Protein AF-A0A2E9YLQ5-F1 (afdb_monomer_lite)

Sequence (69 aa):
MRKLNKRIRKFIGTIIIPLWLIFFIATISFLAELIIPNLNQVYLFLFYLISGIIWIVPVLPLISWMQKD

pLDDT: mean 93.67, std 8.74, range [48.47, 98.44]

Structure (mmCIF, N/CA/C/O backbone):
data_AF-A0A2E9YLQ5-F1
#
_entry.id   AF-A0A2E9YLQ5-F1
#
loop_
_atom_site.group_PDB
_atom_site.id
_atom_site.type_symbol
_atom_site.label_atom_id
_atom_site.label_alt_id
_atom_site.label_comp_id
_atom_site.label_asym_id
_atom_site.label_entity_id
_atom_site.label_seq_id
_atom_site.pdbx_PDB_ins_code
_atom_site.Cartn_x
_atom_site.Cartn_y
_atom_site.Cartn_z
_atom_site.occupancy
_atom_site.B_iso_or_equiv
_atom_site.auth_seq_id
_atom_site.auth_comp_id
_atom_site.auth_asym_id
_atom_site.auth_atom_id
_atom_site.pdbx_PDB_model_num
ATOM 1 N N . MET A 1 1 ? -9.463 -10.437 24.996 1.00 48.47 1 MET A N 1
ATOM 2 C CA . MET A 1 1 ? -8.783 -9.326 24.283 1.00 48.47 1 MET A CA 1
ATOM 3 C C . MET A 1 1 ? -9.691 -8.103 24.276 1.00 48.47 1 MET A C 1
ATOM 5 O O . MET A 1 1 ? -10.812 -8.199 23.794 1.00 48.47 1 MET A O 1
ATOM 9 N N . ARG A 1 2 ? -9.251 -6.972 24.839 1.00 57.22 2 ARG A N 1
ATOM 10 C CA . ARG A 1 2 ? -10.028 -5.721 24.859 1.00 57.22 2 ARG A CA 1
ATOM 11 C C . ARG A 1 2 ? -10.075 -5.160 23.427 1.00 57.22 2 ARG A C 1
ATOM 13 O O . ARG A 1 2 ? -9.031 -4.829 22.876 1.00 57.22 2 ARG A O 1
ATOM 20 N N . LYS A 1 3 ? -11.254 -5.119 22.793 1.00 69.38 3 LYS A N 1
ATOM 21 C CA . LYS A 1 3 ? -11.412 -4.545 21.443 1.00 69.38 3 LYS A CA 1
ATOM 22 C C . LYS A 1 3 ? -11.042 -3.056 21.484 1.00 69.38 3 LYS A C 1
ATOM 24 O O . LYS A 1 3 ? -11.565 -2.314 22.312 1.00 69.38 3 LYS A O 1
ATOM 29 N N . LEU A 1 4 ? -10.143 -2.620 20.599 1.00 81.00 4 LEU A N 1
ATOM 30 C CA . LEU A 1 4 ? -9.803 -1.204 20.444 1.00 81.00 4 LEU A CA 1
ATOM 31 C C . LEU A 1 4 ? -11.034 -0.405 19.999 1.00 81.00 4 LEU A C 1
ATOM 33 O O . LEU A 1 4 ? -11.791 -0.839 19.125 1.00 81.00 4 LEU A O 1
ATOM 37 N N . ASN A 1 5 ? -11.199 0.793 20.562 1.00 89.94 5 ASN A N 1
ATOM 38 C CA . ASN A 1 5 ? -12.267 1.714 20.180 1.00 89.94 5 ASN A CA 1
ATOM 39 C C . ASN A 1 5 ? -12.187 2.021 18.669 1.00 89.94 5 ASN A C 1
ATOM 41 O O . ASN A 1 5 ? -11.103 2.274 18.140 1.00 89.94 5 ASN A O 1
ATOM 45 N N . LYS A 1 6 ? -13.331 2.025 17.974 1.00 90.25 6 LYS A N 1
ATOM 46 C CA . LYS A 1 6 ? -13.452 2.296 16.530 1.00 90.25 6 LYS A CA 1
ATOM 47 C C . LYS A 1 6 ? -12.739 3.587 16.108 1.00 90.25 6 LYS A C 1
ATOM 49 O O . LYS A 1 6 ? -12.081 3.614 15.073 1.00 90.25 6 LYS A O 1
ATOM 54 N N . ARG A 1 7 ? -12.800 4.640 16.936 1.00 90.69 7 ARG A N 1
ATOM 55 C CA . ARG A 1 7 ? -12.095 5.913 16.676 1.00 90.69 7 ARG A CA 1
ATOM 56 C C . ARG A 1 7 ? -10.571 5.738 16.625 1.00 90.69 7 ARG A C 1
ATOM 58 O O . ARG A 1 7 ? -9.931 6.274 15.729 1.00 90.69 7 ARG A O 1
ATOM 65 N N . ILE A 1 8 ? -10.010 4.932 17.530 1.00 94.00 8 ILE A N 1
ATOM 66 C CA . ILE A 1 8 ? -8.568 4.642 17.582 1.00 94.00 8 ILE A CA 1
ATOM 67 C C . ILE A 1 8 ? -8.151 3.811 16.369 1.00 94.00 8 ILE A C 1
ATOM 69 O O . ILE A 1 8 ? -7.146 4.114 15.736 1.00 94.00 8 ILE A O 1
ATOM 73 N N . ARG A 1 9 ? -8.949 2.803 15.993 1.00 93.50 9 ARG A N 1
ATOM 74 C CA . ARG A 1 9 ? -8.678 1.985 14.799 1.00 93.50 9 ARG A CA 1
ATOM 75 C C . ARG A 1 9 ? -8.625 2.835 13.530 1.00 93.50 9 ARG A C 1
ATOM 77 O O . ARG A 1 9 ? -7.710 2.670 12.731 1.00 93.50 9 ARG A O 1
ATOM 84 N N . LYS A 1 10 ? -9.546 3.797 13.384 1.00 92.94 10 LYS A N 1
ATOM 85 C CA . LYS A 1 10 ? -9.520 4.766 12.278 1.00 92.94 10 LYS A CA 1
ATOM 86 C C . LYS A 1 10 ? -8.257 5.631 12.286 1.00 92.94 10 LYS A C 1
ATOM 88 O O . LYS A 1 10 ? -7.637 5.758 11.239 1.00 92.94 10 LYS A O 1
ATOM 93 N N . PHE A 1 11 ? -7.857 6.160 13.444 1.00 95.44 11 PHE A N 1
ATOM 94 C CA . PHE A 1 11 ? -6.640 6.971 13.570 1.00 95.44 11 PHE A CA 1
ATOM 95 C C . PHE A 1 11 ? -5.366 6.185 13.214 1.00 95.44 11 PHE A C 1
ATOM 97 O O . PHE A 1 11 ? -4.514 6.664 12.468 1.00 95.44 11 PHE A O 1
ATOM 104 N N . ILE A 1 12 ? -5.266 4.939 13.683 1.00 95.81 12 ILE A N 1
ATOM 105 C CA . ILE A 1 12 ? -4.164 4.036 13.329 1.00 95.81 12 ILE A CA 1
ATOM 106 C C . ILE A 1 12 ? -4.140 3.803 11.815 1.00 95.81 12 ILE A C 1
ATOM 108 O O . ILE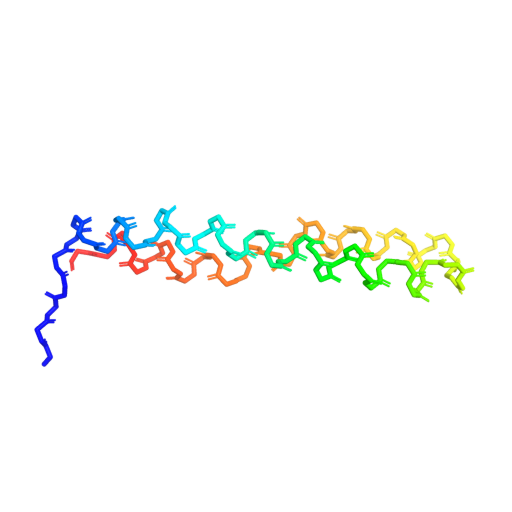 A 1 12 ? -3.102 3.962 11.178 1.00 95.81 12 ILE A O 1
ATOM 112 N N . GLY A 1 13 ? -5.290 3.481 11.220 1.00 95.06 13 GLY A N 1
ATOM 113 C CA . GLY A 1 13 ? -5.386 3.252 9.782 1.00 95.06 13 GLY A CA 1
ATOM 114 C C . GLY A 1 13 ? -4.996 4.470 8.942 1.00 95.06 13 GLY A C 1
ATOM 115 O O . GLY A 1 13 ? -4.280 4.317 7.956 1.00 95.06 13 GLY A O 1
ATOM 116 N N . THR A 1 14 ? -5.371 5.683 9.363 1.00 95.81 14 THR A N 1
ATOM 117 C CA . THR A 1 14 ? -4.975 6.922 8.668 1.00 95.81 14 THR A CA 1
ATOM 118 C C . THR A 1 14 ? -3.470 7.186 8.683 1.00 95.81 14 THR A C 1
ATOM 120 O O . THR A 1 14 ? -3.002 7.934 7.836 1.00 95.81 14 THR A O 1
ATOM 123 N N . ILE A 1 15 ? -2.711 6.576 9.599 1.00 97.50 15 ILE A N 1
ATOM 124 C CA . ILE A 1 15 ? -1.243 6.674 9.649 1.00 97.50 15 ILE A CA 1
ATOM 125 C C . ILE A 1 15 ? -0.594 5.511 8.890 1.00 97.50 15 ILE A C 1
ATOM 127 O O . ILE A 1 15 ? 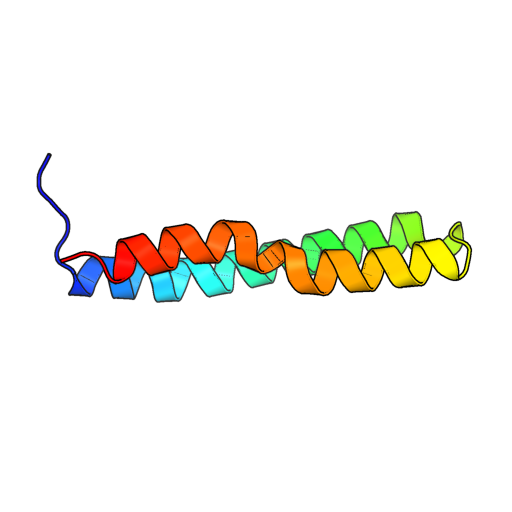0.328 5.717 8.104 1.00 97.50 15 ILE A O 1
ATOM 131 N N . ILE A 1 16 ? -1.091 4.287 9.093 1.00 97.50 16 ILE A N 1
ATOM 132 C CA . ILE A 1 16 ? -0.529 3.084 8.465 1.00 97.50 16 ILE A CA 1
ATOM 133 C C . ILE A 1 16 ? -0.681 3.127 6.942 1.00 97.50 16 ILE A C 1
ATOM 135 O O . ILE A 1 16 ? 0.259 2.757 6.246 1.00 97.50 16 ILE A O 1
ATOM 139 N N . ILE A 1 17 ? -1.823 3.585 6.412 1.00 97.00 17 ILE A N 1
ATOM 140 C CA . ILE A 1 17 ? -2.061 3.603 4.959 1.00 97.00 17 ILE A CA 1
ATOM 141 C C . ILE A 1 17 ? -1.032 4.493 4.231 1.00 97.00 17 ILE A C 1
ATOM 143 O O . ILE A 1 17 ? -0.382 3.986 3.319 1.00 97.00 17 ILE A O 1
ATOM 147 N N . PRO A 1 18 ? -0.806 5.767 4.615 1.00 97.69 18 PRO A N 1
ATOM 148 C CA . PRO A 1 18 ? 0.242 6.584 4.003 1.00 97.69 18 PRO A CA 1
ATOM 149 C C . PRO A 1 18 ? 1.647 5.999 4.148 1.00 97.69 18 PRO A C 1
ATOM 151 O O . PRO A 1 18 ? 2.397 5.997 3.178 1.00 97.69 18 PRO A O 1
ATOM 154 N N . LEU A 1 19 ? 2.003 5.469 5.325 1.00 98.38 19 LEU A N 1
ATOM 155 C CA . LEU A 1 19 ? 3.314 4.840 5.531 1.00 98.38 19 LEU A CA 1
ATOM 156 C C . LEU A 1 19 ? 3.517 3.640 4.601 1.00 98.38 19 LEU A C 1
ATOM 158 O O . LEU A 1 19 ? 4.576 3.501 3.991 1.00 98.38 19 LEU A O 1
ATOM 162 N N . TRP A 1 20 ? 2.482 2.812 4.451 1.00 97.62 20 TRP A N 1
ATOM 163 C CA . TRP A 1 20 ? 2.477 1.709 3.501 1.00 97.62 20 TRP A CA 1
ATOM 164 C C . TRP A 1 20 ? 2.646 2.202 2.063 1.00 97.62 20 TRP A C 1
ATOM 166 O O . TRP A 1 20 ? 3.463 1.651 1.335 1.00 97.62 20 TRP A O 1
ATOM 176 N N . LEU A 1 21 ? 1.927 3.251 1.657 1.00 97.81 21 LEU A N 1
ATOM 177 C CA . LEU A 1 21 ? 2.037 3.808 0.308 1.00 97.81 21 LEU A CA 1
ATOM 178 C C . LEU A 1 21 ? 3.436 4.360 0.024 1.00 97.81 21 LEU A C 1
ATOM 180 O O . LEU A 1 21 ? 3.973 4.100 -1.047 1.00 97.81 21 LEU A O 1
ATOM 184 N N . ILE A 1 22 ? 4.052 5.065 0.977 1.00 98.44 22 ILE A N 1
ATOM 185 C CA . ILE A 1 22 ? 5.429 5.563 0.838 1.00 98.44 22 ILE A CA 1
ATOM 186 C C . ILE A 1 22 ? 6.395 4.390 0.641 1.00 98.44 22 ILE A C 1
ATOM 188 O O . ILE A 1 22 ? 7.178 4.385 -0.309 1.00 98.44 22 ILE A O 1
ATOM 192 N N . PHE A 1 23 ? 6.308 3.375 1.504 1.00 98.25 23 PHE A N 1
ATOM 193 C CA . PHE A 1 23 ? 7.135 2.173 1.405 1.00 98.25 23 PHE A CA 1
ATOM 194 C C . PHE A 1 23 ? 6.917 1.429 0.079 1.00 98.25 23 PHE A C 1
ATOM 196 O O . PHE A 1 23 ? 7.876 1.023 -0.581 1.00 98.25 23 PHE A O 1
ATOM 203 N N . PHE A 1 24 ? 5.660 1.283 -0.337 1.00 97.81 24 PHE A N 1
ATOM 204 C CA . PHE A 1 24 ? 5.280 0.617 -1.574 1.00 97.81 24 PHE A CA 1
ATOM 205 C C . PHE A 1 24 ? 5.826 1.349 -2.802 1.00 97.81 24 PHE A C 1
ATOM 207 O O . PHE A 1 24 ? 6.464 0.725 -3.644 1.00 97.81 24 PHE A O 1
ATOM 214 N N . ILE A 1 25 ? 5.632 2.669 -2.884 1.00 98.00 25 ILE A N 1
ATOM 215 C CA . ILE A 1 25 ? 6.123 3.484 -4.002 1.00 98.00 25 ILE A CA 1
ATOM 216 C C . ILE A 1 25 ? 7.649 3.418 -4.070 1.00 98.00 25 ILE A C 1
ATOM 218 O O . ILE A 1 25 ? 8.189 3.185 -5.146 1.00 98.00 25 ILE A O 1
ATOM 222 N N . ALA A 1 26 ? 8.348 3.547 -2.938 1.00 98.38 26 ALA A N 1
ATOM 223 C CA . ALA A 1 26 ? 9.804 3.411 -2.903 1.00 98.38 26 ALA A CA 1
ATOM 224 C C . ALA A 1 26 ? 10.262 2.029 -3.405 1.00 98.38 26 ALA A C 1
ATOM 226 O O . ALA A 1 26 ? 11.182 1.937 -4.215 1.00 98.38 26 ALA A O 1
ATOM 227 N N . THR A 1 27 ? 9.575 0.964 -2.981 1.00 98.00 27 THR A N 1
ATOM 228 C CA . THR A 1 27 ? 9.869 -0.413 -3.402 1.00 98.00 27 THR A CA 1
ATOM 229 C C . THR A 1 27 ? 9.651 -0.606 -4.903 1.00 98.00 27 THR A C 1
ATOM 231 O O . THR A 1 27 ? 10.521 -1.144 -5.583 1.00 98.00 27 THR A O 1
ATOM 234 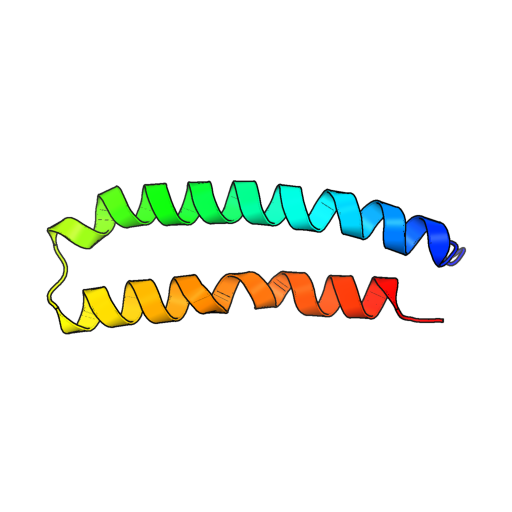N N . ILE A 1 28 ? 8.513 -0.153 -5.440 1.00 97.94 28 ILE A N 1
ATOM 235 C CA . ILE A 1 28 ? 8.208 -0.274 -6.871 1.00 97.94 28 ILE A CA 1
ATOM 236 C C . ILE A 1 28 ? 9.167 0.563 -7.713 1.00 97.94 28 ILE A C 1
ATOM 238 O O . ILE A 1 28 ? 9.632 0.063 -8.730 1.00 97.94 28 ILE A O 1
ATOM 242 N N . SER A 1 29 ? 9.502 1.786 -7.296 1.00 97.75 29 SER A N 1
ATOM 243 C CA . SER A 1 29 ? 10.464 2.635 -8.009 1.00 97.75 29 SER A CA 1
ATOM 244 C C . SER A 1 29 ? 11.849 1.993 -8.075 1.00 97.75 29 SER A C 1
ATOM 246 O O . SER A 1 29 ? 12.464 1.970 -9.137 1.00 97.75 29 SER A O 1
ATOM 248 N N . PHE A 1 30 ? 12.310 1.402 -6.971 1.00 98.25 30 PHE A N 1
ATOM 249 C CA . PHE A 1 30 ? 13.579 0.677 -6.945 1.00 98.25 30 PHE A CA 1
ATOM 250 C C . PHE A 1 30 ? 13.556 -0.562 -7.854 1.00 98.25 30 PHE A C 1
ATOM 252 O O . PHE A 1 30 ? 14.469 -0.782 -8.646 1.00 98.25 30 PHE A O 1
ATOM 259 N N . LEU A 1 31 ? 12.484 -1.360 -7.798 1.00 97.25 31 LEU A N 1
ATOM 260 C CA . LEU A 1 31 ? 12.323 -2.523 -8.678 1.00 97.25 31 LEU A CA 1
ATOM 261 C C . LEU A 1 31 ? 12.215 -2.124 -10.154 1.00 97.25 31 LEU A C 1
ATOM 263 O O . LEU A 1 31 ? 12.74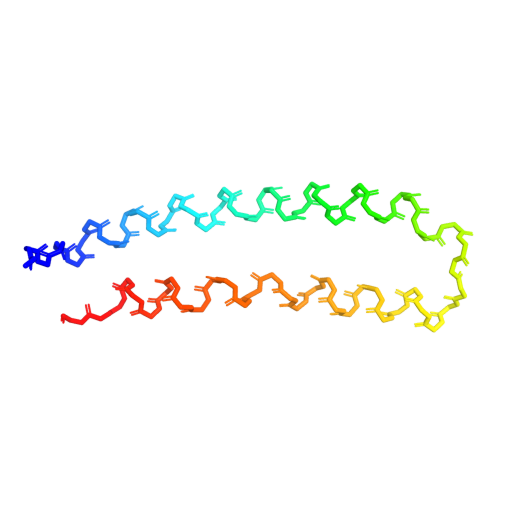5 -2.817 -11.019 1.00 97.25 31 LEU A O 1
ATOM 267 N N . ALA A 1 32 ? 11.542 -1.012 -10.442 1.00 96.69 32 ALA A N 1
ATOM 268 C CA . ALA A 1 32 ? 11.403 -0.474 -11.784 1.00 96.69 32 ALA A CA 1
ATOM 269 C C . ALA A 1 32 ? 12.778 -0.174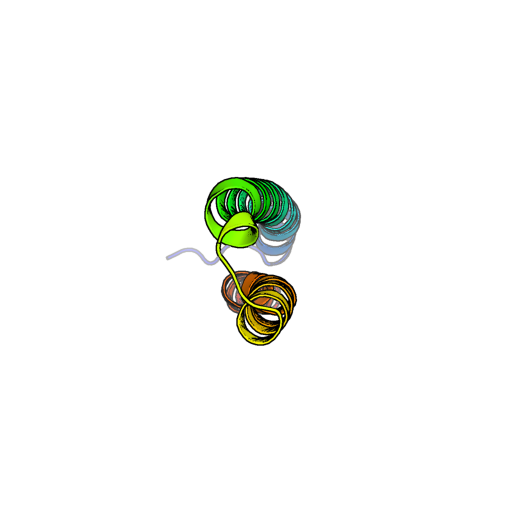 -12.395 1.00 96.69 32 ALA A C 1
ATOM 271 O O . ALA A 1 32 ? 13.050 -0.614 -13.508 1.00 96.69 32 ALA A O 1
ATOM 272 N N . GLU A 1 33 ? 13.665 0.487 -11.649 1.00 97.12 33 GLU A N 1
ATOM 273 C CA . GLU A 1 33 ? 15.023 0.809 -12.101 1.00 97.12 33 GLU A CA 1
ATOM 274 C C . GLU A 1 33 ? 15.845 -0.445 -12.449 1.00 97.12 33 GLU A C 1
ATOM 276 O O . GLU A 1 33 ? 16.564 -0.460 -13.447 1.00 97.12 33 GLU A O 1
ATOM 281 N N . LEU A 1 34 ? 15.682 -1.527 -11.682 1.00 96.19 34 LEU A N 1
ATOM 282 C CA . LEU A 1 34 ? 16.397 -2.787 -11.908 1.00 96.19 34 LEU A CA 1
ATOM 283 C C . LEU A 1 34 ? 15.842 -3.610 -13.079 1.00 96.19 34 LEU A C 1
ATOM 285 O O . LEU A 1 34 ? 16.599 -4.280 -13.784 1.00 96.19 34 LEU A O 1
ATOM 289 N N . ILE A 1 35 ? 14.518 -3.619 -13.256 1.00 94.88 35 ILE A N 1
ATOM 290 C CA . ILE A 1 35 ? 13.845 -4.588 -14.131 1.00 94.88 35 ILE A CA 1
ATOM 291 C C . ILE A 1 35 ? 13.524 -3.973 -15.500 1.00 94.88 35 ILE A C 1
ATOM 293 O O . ILE A 1 35 ? 13.781 -4.613 -16.520 1.00 94.88 35 ILE A O 1
ATOM 297 N N . ILE A 1 36 ? 13.006 -2.737 -15.544 1.00 94.81 36 ILE A N 1
ATOM 298 C CA . ILE A 1 36 ? 12.493 -2.095 -16.770 1.00 94.81 36 ILE A CA 1
ATOM 299 C C . ILE A 1 36 ? 13.484 -2.096 -17.943 1.00 94.81 36 ILE A C 1
ATOM 301 O O . ILE A 1 36 ? 13.035 -2.407 -19.049 1.00 94.81 36 ILE A O 1
ATOM 305 N N . P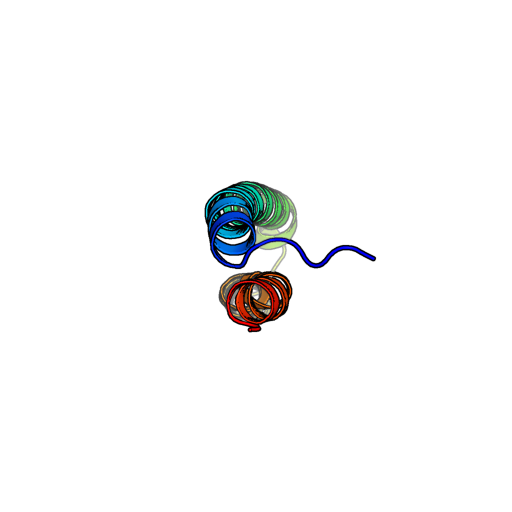RO A 1 37 ? 14.792 -1.814 -17.763 1.00 96.00 37 PRO A N 1
ATOM 306 C CA . PRO A 1 37 ? 15.735 -1.751 -18.884 1.00 96.00 37 PRO A CA 1
ATOM 307 C C . PRO A 1 37 ? 15.816 -3.036 -19.720 1.00 96.00 37 PRO A C 1
ATOM 309 O O . PRO A 1 37 ? 16.200 -2.987 -20.885 1.00 96.00 37 PRO A O 1
ATOM 312 N N . ASN A 1 38 ? 15.442 -4.178 -19.136 1.00 93.81 38 ASN A N 1
ATOM 313 C CA . ASN A 1 38 ? 15.542 -5.496 -19.760 1.00 93.81 38 ASN A CA 1
ATOM 314 C C . ASN A 1 38 ? 14.179 -6.070 -20.193 1.00 93.81 38 ASN A C 1
ATOM 316 O O . ASN A 1 38 ? 14.112 -7.216 -20.643 1.00 93.81 38 ASN A O 1
ATOM 320 N N . LEU A 1 39 ? 13.081 -5.317 -20.046 1.00 95.06 39 LEU A N 1
ATOM 321 C CA . LEU A 1 39 ? 11.736 -5.788 -20.386 1.00 95.06 39 LEU A CA 1
ATOM 322 C C . LEU A 1 39 ? 11.335 -5.428 -21.818 1.00 95.06 39 LEU A C 1
ATOM 324 O O . LEU A 1 39 ? 11.585 -4.333 -22.314 1.00 95.06 39 LEU A O 1
ATOM 328 N N . ASN A 1 40 ? 10.606 -6.340 -22.462 1.00 96.44 40 ASN A N 1
ATOM 329 C CA . ASN A 1 40 ? 9.856 -6.013 -23.671 1.00 96.44 40 ASN A CA 1
ATOM 330 C C . ASN A 1 40 ? 8.576 -5.217 -23.328 1.00 96.44 40 ASN A C 1
ATOM 332 O O . ASN A 1 40 ? 8.174 -5.109 -22.168 1.00 96.44 40 ASN A O 1
ATOM 336 N N . GLN A 1 41 ? 7.890 -4.700 -24.349 1.00 96.06 41 GLN A N 1
ATOM 337 C CA . GLN A 1 41 ? 6.698 -3.858 -24.170 1.00 96.06 41 GLN A CA 1
ATOM 338 C C . GLN A 1 41 ? 5.539 -4.554 -23.433 1.00 96.06 41 GLN A C 1
ATOM 340 O O . GLN A 1 41 ? 4.819 -3.906 -22.677 1.00 96.06 41 GLN A O 1
ATOM 345 N N . VAL A 1 42 ? 5.364 -5.868 -23.612 1.00 97.25 42 VAL A N 1
ATOM 346 C CA . VAL A 1 42 ? 4.292 -6.629 -22.948 1.00 97.25 42 VAL A CA 1
ATOM 347 C C . VAL A 1 42 ? 4.556 -6.729 -21.448 1.00 97.25 42 VAL A C 1
ATOM 349 O O . VAL A 1 42 ? 3.671 -6.447 -20.642 1.00 97.25 42 VAL A O 1
ATOM 352 N N . TYR A 1 43 ? 5.780 -7.083 -21.055 1.00 96.75 43 TYR A N 1
ATOM 353 C CA . TYR A 1 43 ? 6.136 -7.164 -19.641 1.00 96.75 43 TYR A CA 1
ATOM 354 C C . TYR A 1 43 ? 6.206 -5.787 -18.982 1.00 96.75 43 TYR A C 1
ATOM 356 O O . TYR A 1 43 ? 5.836 -5.666 -17.817 1.00 96.75 43 TYR A O 1
ATOM 364 N N . LEU A 1 44 ? 6.602 -4.747 -19.721 1.00 97.19 44 LEU A N 1
ATOM 365 C CA . LEU A 1 44 ? 6.524 -3.363 -19.254 1.00 97.19 44 LEU A CA 1
ATOM 366 C C . LEU A 1 44 ? 5.076 -2.985 -18.900 1.00 97.19 44 LEU A C 1
ATOM 368 O O . LEU A 1 44 ? 4.812 -2.471 -17.813 1.00 97.19 44 LEU A O 1
ATOM 372 N N . PHE A 1 45 ? 4.126 -3.290 -19.790 1.00 97.50 45 PHE A N 1
ATOM 373 C CA . PHE A 1 45 ? 2.704 -3.054 -19.544 1.00 97.50 45 PHE A CA 1
ATOM 374 C C . PHE A 1 45 ? 2.200 -3.828 -18.319 1.00 97.50 45 PHE A C 1
ATOM 376 O O . PHE A 1 45 ? 1.558 -3.246 -17.444 1.00 97.50 45 PHE A O 1
ATOM 383 N N . LEU A 1 46 ? 2.532 -5.120 -18.220 1.00 97.88 46 LEU A N 1
ATOM 384 C CA . LEU A 1 46 ? 2.151 -5.950 -17.074 1.00 97.88 46 LEU A CA 1
ATOM 385 C C . LEU A 1 46 ? 2.740 -5.430 -15.760 1.00 97.88 46 LEU A C 1
ATOM 387 O O . LEU A 1 46 ? 2.038 -5.415 -14.751 1.00 97.88 46 LEU A O 1
ATOM 391 N N . PHE A 1 47 ? 3.994 -4.970 -15.768 1.00 96.88 47 PHE A N 1
ATOM 392 C CA . PHE A 1 47 ? 4.637 -4.395 -14.592 1.00 96.88 47 PHE A CA 1
ATOM 393 C C . PHE A 1 47 ? 3.844 -3.197 -14.063 1.00 96.88 47 PHE A C 1
ATOM 395 O O . PHE A 1 47 ? 3.486 -3.176 -12.884 1.00 96.88 47 PHE A O 1
ATOM 402 N N . TYR A 1 48 ? 3.501 -2.236 -14.925 1.00 96.19 48 TYR A N 1
ATOM 403 C CA . TYR A 1 48 ? 2.717 -1.065 -14.523 1.00 96.19 48 TYR A CA 1
ATOM 404 C C . TYR A 1 48 ? 1.279 -1.413 -14.123 1.00 96.19 48 TYR A C 1
ATOM 406 O O . TYR A 1 48 ? 0.776 -0.885 -13.132 1.00 96.19 48 TYR A O 1
ATOM 414 N N . LEU A 1 49 ? 0.627 -2.330 -14.842 1.00 97.88 49 LEU A N 1
ATOM 415 C CA . LEU A 1 49 ? -0.734 -2.764 -14.526 1.00 97.88 49 LEU A CA 1
ATOM 416 C C . LEU A 1 49 ? -0.802 -3.419 -13.142 1.00 97.88 49 LEU A C 1
ATOM 418 O O . LEU A 1 49 ? -1.653 -3.067 -12.326 1.00 97.88 49 LEU A O 1
ATOM 422 N N . ILE A 1 50 ? 0.107 -4.355 -12.860 1.00 97.56 50 ILE A N 1
ATOM 423 C CA . ILE A 1 50 ? 0.118 -5.089 -11.593 1.00 97.56 50 ILE A CA 1
ATOM 424 C C . ILE A 1 50 ? 0.535 -4.162 -10.452 1.00 97.56 50 ILE A C 1
ATOM 426 O O . ILE A 1 50 ? -0.162 -4.103 -9.440 1.00 97.56 50 ILE A O 1
ATOM 430 N N . SER A 1 51 ? 1.625 -3.405 -10.608 1.00 96.56 51 SER A N 1
ATOM 431 C CA . SER A 1 51 ? 2.084 -2.473 -9.567 1.00 96.56 51 SER A CA 1
ATOM 432 C C . SER A 1 51 ? 1.045 -1.388 -9.252 1.00 96.56 51 SER A C 1
ATOM 434 O O . SER A 1 51 ? 0.867 -1.034 -8.086 1.00 96.56 51 SER A O 1
ATOM 436 N N . GLY A 1 52 ? 0.277 -0.936 -10.249 1.00 95.69 52 GLY A N 1
ATOM 437 C CA . GLY A 1 52 ? -0.809 0.030 -10.067 1.00 95.69 52 GLY A CA 1
ATOM 438 C C . GLY A 1 52 ? -2.010 -0.493 -9.270 1.00 95.69 52 GLY A C 1
ATOM 439 O O . GLY A 1 52 ? -2.760 0.310 -8.718 1.00 95.69 52 GLY A O 1
ATOM 440 N N . ILE A 1 53 ? -2.191 -1.814 -9.170 1.00 97.25 53 ILE A N 1
ATOM 441 C CA . ILE A 1 53 ? -3.349 -2.428 -8.496 1.00 97.25 53 ILE A CA 1
ATOM 442 C C . ILE A 1 53 ? -2.943 -3.102 -7.181 1.00 97.25 53 ILE A C 1
ATOM 444 O O . ILE A 1 53 ? -3.664 -3.005 -6.192 1.00 97.25 53 ILE A O 1
ATOM 448 N N . ILE A 1 54 ? -1.787 -3.767 -7.131 1.00 97.31 54 ILE A N 1
ATOM 449 C CA . ILE A 1 54 ? -1.410 -4.674 -6.035 1.00 97.31 54 ILE A CA 1
ATOM 450 C C . ILE A 1 54 ? -1.310 -3.986 -4.662 1.00 97.31 54 ILE A C 1
ATOM 452 O O . ILE A 1 54 ? -1.516 -4.629 -3.632 1.00 97.31 54 ILE A O 1
ATOM 456 N N . TRP A 1 55 ? -1.061 -2.674 -4.624 1.00 95.81 55 TRP A N 1
ATOM 457 C CA . TRP A 1 55 ? -0.959 -1.903 -3.380 1.00 95.81 55 TRP A CA 1
ATOM 458 C C . TRP A 1 55 ? -2.233 -1.944 -2.522 1.00 95.81 55 TRP A C 1
ATOM 460 O O . TRP A 1 55 ? -2.146 -1.751 -1.307 1.00 95.81 55 TRP A O 1
ATOM 470 N N . ILE A 1 56 ? -3.400 -2.205 -3.129 1.00 96.25 56 ILE A N 1
ATOM 471 C CA . ILE A 1 56 ? -4.699 -2.241 -2.439 1.00 96.25 56 ILE A CA 1
ATOM 472 C C . ILE A 1 56 ? -4.861 -3.490 -1.565 1.00 96.25 56 ILE A C 1
ATOM 474 O O . ILE A 1 56 ? -5.587 -3.458 -0.571 1.00 96.25 56 ILE A O 1
ATOM 478 N N . VAL A 1 57 ? -4.160 -4.579 -1.899 1.00 96.12 57 VAL A N 1
ATOM 479 C CA . VAL A 1 57 ? -4.280 -5.891 -1.243 1.00 96.12 57 VAL A CA 1
ATOM 480 C C . VAL A 1 57 ? -4.102 -5.806 0.281 1.00 96.12 57 VAL A C 1
ATOM 482 O O . VAL A 1 57 ? -4.979 -6.291 0.995 1.00 96.12 57 VAL A O 1
ATOM 485 N N . PRO A 1 58 ? -3.052 -5.161 0.825 1.00 92.19 58 PRO A N 1
ATOM 486 C CA . PRO A 1 58 ? -2.905 -4.980 2.273 1.00 92.19 58 PRO A CA 1
ATOM 487 C C . PRO A 1 58 ? -3.799 -3.877 2.862 1.00 92.19 58 PRO A C 1
ATOM 489 O O . PRO A 1 58 ? -4.080 -3.887 4.062 1.00 92.19 58 PRO A O 1
ATOM 492 N N . VAL A 1 59 ? -4.279 -2.936 2.046 1.00 96.25 59 VAL A N 1
ATOM 493 C CA . VAL A 1 59 ? -5.115 -1.815 2.502 1.00 96.25 59 VAL A CA 1
ATOM 494 C C . VAL A 1 59 ? -6.563 -2.258 2.757 1.00 96.25 59 VAL A C 1
ATOM 496 O O . VAL A 1 59 ? -7.166 -1.834 3.742 1.00 96.25 59 VAL A O 1
ATOM 499 N N . LEU A 1 60 ? -7.119 -3.162 1.944 1.00 96.44 60 LEU A N 1
ATOM 500 C CA . LEU A 1 60 ? -8.485 -3.689 2.111 1.00 96.44 60 LEU A CA 1
ATOM 501 C C . LEU A 1 60 ? -8.771 -4.317 3.491 1.00 96.44 60 LEU A C 1
ATOM 503 O O . LEU A 1 60 ? -9.748 -3.908 4.131 1.00 96.44 60 LEU A O 1
ATOM 507 N N . PRO A 1 61 ? -7.971 -5.277 4.001 1.00 95.12 61 PRO A N 1
ATOM 508 C CA . PRO A 1 61 ? -8.219 -5.867 5.315 1.00 95.12 61 PRO A CA 1
ATOM 509 C C . PRO A 1 61 ? -8.058 -4.838 6.440 1.00 95.12 61 PRO A C 1
ATOM 511 O O . PRO A 1 61 ? -8.802 -4.885 7.422 1.00 95.12 61 PRO A O 1
ATOM 514 N N . LEU A 1 62 ? -7.145 -3.874 6.280 1.00 94.75 62 LEU A N 1
ATOM 515 C CA . LEU A 1 62 ? -6.963 -2.780 7.229 1.00 94.75 62 LEU A CA 1
ATOM 516 C C . LEU A 1 62 ? -8.208 -1.883 7.287 1.00 94.75 62 LEU A C 1
ATOM 518 O O . LEU A 1 62 ? -8.712 -1.612 8.377 1.00 94.75 62 LEU A O 1
ATOM 522 N N . ILE A 1 63 ? -8.755 -1.488 6.133 1.00 94.38 63 ILE A N 1
ATOM 523 C CA . ILE A 1 63 ? -9.997 -0.705 6.055 1.00 94.38 63 ILE A CA 1
ATOM 524 C C . ILE A 1 63 ? -11.164 -1.479 6.676 1.00 94.38 63 ILE A C 1
ATOM 526 O O . ILE A 1 63 ? -11.897 -0.926 7.500 1.00 94.38 63 ILE A O 1
ATOM 530 N N . SER A 1 64 ? -11.309 -2.767 6.351 1.00 94.38 64 SER A N 1
ATOM 531 C CA . SER A 1 64 ? -12.338 -3.630 6.945 1.00 94.38 64 SER A CA 1
ATOM 532 C C . SER A 1 64 ? -12.234 -3.661 8.477 1.00 94.38 64 SER A C 1
ATOM 534 O O . SER A 1 64 ? -13.227 -3.488 9.191 1.00 94.38 64 SER A O 1
ATOM 536 N N . TRP A 1 65 ? -11.015 -3.766 9.011 1.00 94.12 65 TRP A N 1
ATOM 537 C CA . TRP A 1 65 ? -10.762 -3.701 10.450 1.00 94.12 65 TRP A CA 1
ATOM 538 C C . TRP A 1 65 ? -11.086 -2.331 11.070 1.00 94.12 65 TRP A C 1
ATOM 540 O O . TRP A 1 65 ? -11.610 -2.281 12.189 1.00 94.12 65 TRP A O 1
ATOM 550 N N . MET A 1 66 ? -10.829 -1.227 10.362 1.00 93.81 66 MET A N 1
ATOM 551 C CA . MET A 1 66 ? -11.190 0.129 10.807 1.00 93.81 66 MET A CA 1
ATOM 552 C C . MET A 1 66 ? -12.709 0.342 10.862 1.00 93.81 66 MET A C 1
ATOM 554 O O . MET A 1 66 ? -13.197 1.120 11.689 1.00 93.81 66 MET A O 1
ATOM 558 N N . GLN A 1 67 ? -13.450 -0.308 9.963 1.00 92.69 67 GLN A N 1
ATOM 559 C CA . GLN A 1 67 ? -14.896 -0.138 9.819 1.00 92.69 67 GLN A CA 1
ATOM 560 C C . GLN A 1 67 ? -15.710 -1.058 10.728 1.00 92.69 67 GLN A C 1
ATOM 562 O O . GLN A 1 67 ? -16.812 -0.669 11.111 1.00 92.69 67 GLN A O 1
ATOM 567 N N . LYS A 1 68 ? -15.153 -2.216 11.107 1.00 87.94 68 LYS A N 1
ATOM 568 C CA . LYS A 1 68 ? -15.801 -3.217 11.967 1.00 87.94 68 LYS A CA 1
ATOM 569 C C . LYS A 1 68 ? -16.340 -2.585 13.252 1.00 87.94 68 LYS A C 1
ATOM 571 O O . LYS A 1 68 ? -15.582 -1.904 13.948 1.00 87.94 68 LYS A O 1
ATOM 576 N N . ASP A 1 69 ? -17.600 -2.842 13.579 1.00 70.81 69 ASP A N 1
ATOM 577 C CA . ASP A 1 69 ? -18.227 -2.375 14.821 1.00 70.81 69 ASP A CA 1
ATOM 578 C C . ASP A 1 69 ? -17.672 -3.111 16.058 1.00 70.81 69 ASP A C 1
ATOM 580 O O . ASP A 1 69 ? -17.678 -4.368 16.121 1.00 70.81 69 ASP A O 1
#

Foldseek 3Di:
DDQDDLVVLVVVLVVVLVVLVVVLVVVLVVVCVVPVVPDDPVVVVVSCVCSVPVSCVVSVVSVVSSPPD

Secondary structure (DSSP, 8-state):
--PPPHHHHHHHHHHHHHHHHHHHHHHHHHHHHHHGGG--HHHHHHHHHHHHHHTHHHHHHHHHHHH--

Radius of gyration: 16.39 Å; chains: 1; bounding box: 35×16×49 Å